Protein AF-A0A2T5C733-F1 (afdb_monomer)

Secondary structure (DSSP, 8-state):
-TTTTSS-TT-TT-----STTS-HHHHHHHHH-SEEEEES----HHHHSSGGGTTTT-EEEEEES-GGGTTSSS--SEEEES-HHHHHHHHHTTSPP---HHHHHHHHHHHHHHIIIIIHHHHS-------

pLDDT: mean 92.36, std 8.09, range [49.41, 98.31]

Mean predicted aligned error: 4.68 Å

Structure (mmCIF, N/CA/C/O backbone):
data_AF-A0A2T5C733-F1
#
_entry.id   AF-A0A2T5C733-F1
#
loop_
_atom_site.group_PDB
_atom_site.id
_atom_site.type_symbol
_atom_site.label_atom_id
_atom_site.label_alt_id
_atom_site.label_comp_id
_atom_site.label_asym_id
_atom_site.label_entity_id
_atom_site.label_seq_id
_atom_site.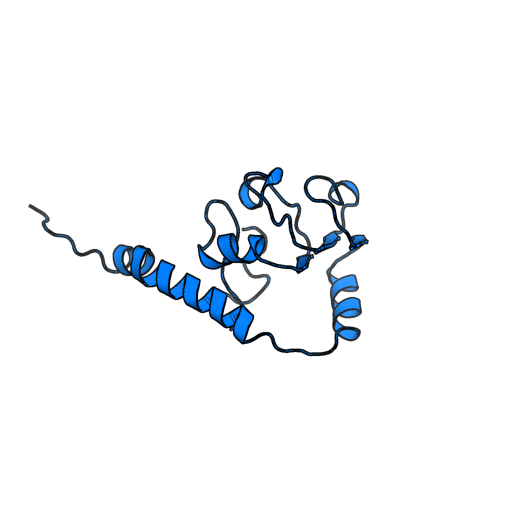pdbx_PDB_ins_code
_atom_site.Cartn_x
_atom_site.Cartn_y
_atom_site.Cartn_z
_atom_site.occupancy
_atom_site.B_iso_or_equiv
_atom_site.auth_seq_id
_atom_site.auth_comp_id
_atom_site.auth_asym_id
_atom_site.auth_atom_id
_atom_site.pdbx_PDB_model_num
ATOM 1 N N . LEU A 1 1 ? 8.671 -3.022 0.398 1.00 86.12 1 LEU A N 1
ATOM 2 C CA . LEU A 1 1 ? 9.667 -4.095 0.641 1.00 86.12 1 LEU A CA 1
ATOM 3 C C . LEU A 1 1 ? 9.288 -5.016 1.804 1.00 86.12 1 LEU A C 1
ATOM 5 O O . LEU A 1 1 ? 9.094 -6.195 1.566 1.00 86.12 1 LEU A O 1
ATOM 9 N N . LEU A 1 2 ? 9.153 -4.517 3.040 1.00 92.88 2 LEU A N 1
ATOM 10 C CA . LEU A 1 2 ? 8.921 -5.382 4.215 1.00 92.88 2 LEU A CA 1
ATOM 11 C C . LEU A 1 2 ? 7.570 -6.125 4.221 1.00 92.88 2 LEU A C 1
ATOM 13 O O . LEU A 1 2 ? 7.426 -7.104 4.939 1.00 92.88 2 LEU A O 1
ATOM 17 N N . GLY A 1 3 ? 6.606 -5.689 3.405 1.00 91.56 3 GLY A N 1
ATOM 18 C CA . GLY A 1 3 ? 5.328 -6.381 3.203 1.00 91.56 3 GLY A CA 1
ATOM 19 C C . GLY A 1 3 ? 5.339 -7.461 2.113 1.00 91.56 3 GLY A C 1
ATOM 20 O O . GLY A 1 3 ? 4.288 -8.021 1.815 1.00 91.56 3 GLY A O 1
ATOM 21 N N . LEU A 1 4 ? 6.483 -7.752 1.476 1.00 91.25 4 LEU A N 1
ATOM 22 C CA . LEU A 1 4 ? 6.552 -8.853 0.510 1.00 91.25 4 LEU A CA 1
ATOM 23 C C . LEU A 1 4 ? 6.169 -10.174 1.193 1.00 91.25 4 LEU A C 1
ATOM 25 O O . LEU A 1 4 ? 6.609 -10.452 2.306 1.00 91.25 4 LEU A O 1
ATOM 29 N N . SER A 1 5 ? 5.393 -11.007 0.499 1.00 91.00 5 SER A N 1
ATOM 30 C CA . SER A 1 5 ? 4.790 -12.257 1.004 1.00 91.00 5 SER A CA 1
ATOM 31 C C . SER A 1 5 ? 3.563 -12.094 1.908 1.00 91.00 5 SER A C 1
ATOM 33 O O . SER A 1 5 ? 2.979 -13.103 2.292 1.00 91.00 5 SER A O 1
ATOM 35 N N . ALA A 1 6 ? 3.114 -10.867 2.207 1.00 93.56 6 ALA A N 1
ATOM 36 C CA . ALA A 1 6 ? 1.805 -10.663 2.839 1.00 93.56 6 ALA A CA 1
ATOM 37 C C . ALA A 1 6 ? 0.642 -11.104 1.924 1.00 93.56 6 ALA A C 1
ATOM 39 O O . ALA A 1 6 ? -0.417 -11.495 2.406 1.00 93.56 6 ALA A O 1
ATOM 40 N N . LEU A 1 7 ? 0.865 -11.077 0.606 1.00 94.94 7 LEU A N 1
ATOM 41 C CA . LEU A 1 7 ? 0.007 -11.641 -0.433 1.00 94.94 7 LEU A CA 1
ATOM 42 C C . LEU A 1 7 ? 0.878 -12.514 -1.362 1.00 94.94 7 LEU A C 1
ATOM 44 O O . LEU A 1 7 ? 2.022 -12.117 -1.626 1.00 94.94 7 LEU A O 1
ATOM 48 N N . PRO A 1 8 ? 0.393 -13.672 -1.862 1.00 96.06 8 PRO A N 1
ATOM 49 C CA . PRO A 1 8 ? 1.136 -14.474 -2.832 1.00 96.06 8 PRO A CA 1
ATOM 50 C C . PRO A 1 8 ? 1.527 -13.655 -4.064 1.00 96.06 8 PRO A C 1
ATOM 52 O O . PRO A 1 8 ? 0.749 -12.830 -4.547 1.00 96.06 8 PRO A O 1
ATOM 55 N N . THR A 1 9 ? 2.737 -13.875 -4.582 1.00 92.81 9 THR A N 1
ATOM 56 C CA . THR A 1 9 ? 3.260 -13.091 -5.711 1.00 92.81 9 THR A CA 1
ATOM 57 C C . THR A 1 9 ? 2.420 -13.263 -6.977 1.00 92.81 9 THR A C 1
ATOM 59 O O . THR A 1 9 ? 2.253 -12.304 -7.724 1.00 92.81 9 THR A O 1
ATOM 62 N N . ASP A 1 10 ? 1.864 -14.453 -7.187 1.00 94.31 10 ASP A N 1
ATOM 63 C CA . ASP A 1 10 ? 1.003 -14.834 -8.309 1.00 94.31 10 ASP A CA 1
ATOM 64 C C . ASP A 1 10 ? -0.489 -14.551 -8.067 1.00 94.31 10 ASP A C 1
ATOM 66 O O . ASP A 1 10 ? -1.325 -14.854 -8.921 1.00 94.31 10 ASP A O 1
ATOM 70 N N . HIS A 1 11 ? -0.848 -13.955 -6.925 1.00 97.06 11 HIS A N 1
ATOM 71 C CA . HIS A 1 11 ? -2.232 -13.605 -6.641 1.00 97.06 11 HIS A CA 1
ATOM 72 C C . HIS A 1 11 ? -2.767 -12.617 -7.699 1.00 97.06 11 HIS A C 1
ATOM 74 O O . HIS A 1 11 ? -2.109 -11.613 -7.976 1.00 97.06 11 HIS A O 1
ATOM 80 N N . PRO A 1 12 ? -3.985 -12.804 -8.247 1.00 94.94 12 PRO A N 1
ATOM 81 C CA . PRO A 1 12 ? -4.501 -11.997 -9.365 1.00 94.94 12 PRO A CA 1
ATOM 82 C C . PRO A 1 12 ? -4.697 -10.501 -9.060 1.00 94.94 12 PRO A C 1
ATOM 84 O O . PRO A 1 12 ? -4.851 -9.702 -9.985 1.00 94.94 12 PRO A O 1
ATOM 87 N N . LEU A 1 13 ? -4.718 -10.131 -7.775 1.00 95.75 13 LEU A N 1
ATOM 88 C CA . LEU A 1 13 ? -4.794 -8.743 -7.292 1.00 95.75 13 LEU A CA 1
ATOM 89 C C . LEU A 1 13 ? -3.440 -8.170 -6.844 1.00 95.75 13 LEU A C 1
ATOM 91 O O . LEU A 1 13 ? -3.378 -7.020 -6.418 1.00 95.75 13 LEU A O 1
ATOM 95 N N . ASN A 1 14 ? -2.357 -8.949 -6.907 1.00 96.25 14 ASN A N 1
ATOM 96 C CA . ASN A 1 14 ? -1.027 -8.420 -6.643 1.00 96.25 14 ASN A CA 1
ATOM 97 C C . ASN A 1 14 ? -0.559 -7.582 -7.841 1.00 96.25 14 ASN A C 1
ATOM 99 O O . ASN A 1 14 ? -0.378 -8.102 -8.939 1.00 96.25 14 ASN A O 1
ATOM 103 N N . VAL A 1 15 ? -0.336 -6.287 -7.619 1.00 95.38 15 VA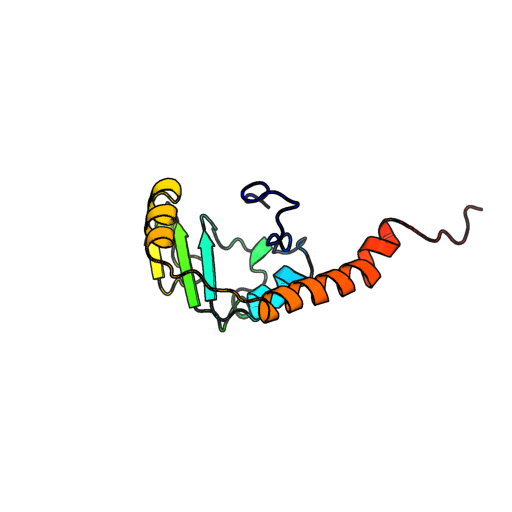L A N 1
ATOM 104 C CA . VAL A 1 15 ? 0.092 -5.331 -8.657 1.00 95.38 15 VAL A CA 1
ATOM 105 C C . VAL A 1 15 ? 1.569 -4.937 -8.547 1.00 95.38 15 VAL A C 1
ATOM 107 O O . VAL A 1 15 ? 2.039 -4.099 -9.314 1.00 95.38 15 VAL A O 1
ATOM 110 N N . GLY A 1 16 ? 2.315 -5.550 -7.622 1.00 93.56 16 GLY A N 1
ATOM 111 C CA . GLY A 1 16 ? 3.749 -5.327 -7.443 1.00 93.56 16 GLY A CA 1
ATOM 112 C C . GLY A 1 16 ? 4.105 -4.419 -6.265 1.00 93.56 16 GLY A C 1
ATOM 113 O O . GLY A 1 16 ? 3.298 -4.152 -5.376 1.00 93.56 16 GLY A O 1
ATOM 114 N N . MET A 1 17 ? 5.361 -3.975 -6.232 1.00 94.38 17 MET A N 1
ATOM 115 C CA . MET A 1 17 ? 5.921 -3.194 -5.129 1.00 94.38 17 MET A CA 1
ATOM 116 C C . MET A 1 17 ? 5.792 -1.686 -5.378 1.00 94.38 17 MET A C 1
ATOM 118 O O . MET A 1 17 ? 6.051 -1.212 -6.475 1.00 94.38 17 MET A O 1
ATOM 122 N N . LEU A 1 18 ? 5.461 -0.924 -4.337 1.00 91.56 18 LEU A N 1
ATOM 123 C CA . LEU A 1 18 ? 5.496 0.544 -4.302 1.00 91.56 18 LEU A CA 1
ATOM 124 C C . LEU A 1 18 ? 6.859 1.049 -3.782 1.00 91.56 18 LEU A C 1
ATOM 126 O O . LEU A 1 18 ? 7.448 0.422 -2.894 1.00 91.56 18 LEU A O 1
ATOM 130 N N . GLY A 1 19 ? 7.332 2.192 -4.291 1.00 91.06 19 GLY A N 1
ATOM 131 C CA . GLY A 1 19 ? 8.486 2.938 -3.776 1.00 91.06 19 GLY A CA 1
ATOM 132 C C . GLY A 1 19 ? 9.602 3.181 -4.796 1.00 91.06 19 GLY A C 1
ATOM 133 O O . GLY A 1 19 ? 9.448 2.917 -5.987 1.00 91.06 19 GLY A O 1
ATOM 134 N N . MET A 1 20 ? 10.757 3.656 -4.319 1.00 90.06 20 MET A N 1
ATOM 135 C CA . MET A 1 20 ? 11.916 4.085 -5.125 1.00 90.06 20 MET A CA 1
ATOM 136 C C . MET A 1 20 ? 12.439 3.016 -6.101 1.00 90.06 20 MET A C 1
ATOM 138 O O . MET A 1 20 ? 12.927 3.343 -7.179 1.00 90.06 20 MET A O 1
ATOM 142 N N . HIS A 1 21 ? 12.313 1.740 -5.736 1.00 90.75 21 HIS A N 1
ATOM 143 C CA . HIS A 1 21 ? 12.629 0.585 -6.590 1.00 90.75 21 HIS A CA 1
ATOM 144 C C . HIS A 1 21 ? 11.392 -0.283 -6.857 1.00 90.75 21 HIS A C 1
ATOM 146 O O . HIS A 1 21 ? 11.496 -1.489 -7.070 1.00 90.75 21 HIS A O 1
ATOM 152 N N . GLY A 1 22 ? 10.211 0.317 -6.734 1.00 91.94 22 GLY A N 1
ATOM 153 C CA . GLY A 1 22 ? 8.932 -0.312 -7.005 1.00 91.94 22 GLY A CA 1
ATOM 154 C C . GLY A 1 22 ? 8.605 -0.361 -8.494 1.00 91.94 22 GLY A C 1
ATOM 155 O O . GLY A 1 22 ? 9.296 0.209 -9.335 1.00 91.94 22 GLY A O 1
ATOM 156 N N . ASN A 1 23 ? 7.505 -1.034 -8.793 1.00 95.12 23 ASN A N 1
ATOM 157 C CA . ASN A 1 23 ? 6.933 -1.135 -10.119 1.00 95.12 23 ASN A CA 1
ATOM 158 C C . ASN A 1 23 ? 6.316 0.197 -10.563 1.00 95.12 23 ASN A C 1
ATOM 160 O O . ASN A 1 23 ? 5.792 0.981 -9.764 1.00 95.12 23 ASN A O 1
ATOM 164 N N . TYR A 1 24 ? 6.318 0.417 -11.873 1.00 95.62 24 TYR A N 1
ATOM 165 C CA . TYR A 1 24 ? 5.759 1.605 -12.510 1.00 95.62 24 TYR A CA 1
ATOM 166 C C . TYR A 1 24 ? 4.269 1.808 -12.189 1.00 95.62 24 TYR A C 1
ATOM 168 O O . TYR A 1 24 ? 3.860 2.906 -11.812 1.00 95.62 24 TYR A O 1
ATOM 176 N N . GLY A 1 25 ? 3.466 0.743 -12.294 1.00 96.31 25 GLY A N 1
ATOM 177 C CA . GLY A 1 25 ? 2.021 0.787 -12.042 1.00 96.31 25 GLY A CA 1
ATOM 178 C C . GLY A 1 25 ? 1.661 1.240 -10.627 1.00 96.31 25 GLY A C 1
ATOM 179 O O . GLY A 1 25 ? 0.999 2.267 -10.498 1.00 96.31 25 GLY A O 1
ATOM 180 N N . PRO A 1 26 ? 2.120 0.545 -9.570 1.00 95.19 26 PRO A N 1
ATOM 181 C CA . PRO A 1 26 ? 1.915 0.961 -8.185 1.00 95.19 26 PRO A CA 1
ATOM 182 C C . PRO A 1 26 ? 2.311 2.415 -7.912 1.00 95.19 26 PRO A C 1
ATOM 184 O O . PRO A 1 26 ? 1.515 3.157 -7.351 1.00 95.19 26 PRO A O 1
ATOM 187 N N . ASN A 1 27 ? 3.485 2.866 -8.368 1.00 93.62 27 ASN A N 1
ATOM 188 C CA . ASN A 1 27 ? 3.944 4.240 -8.124 1.00 93.62 27 ASN A CA 1
ATOM 189 C C . ASN A 1 27 ? 3.045 5.315 -8.768 1.00 93.62 27 ASN A C 1
ATOM 191 O O . ASN A 1 27 ? 2.793 6.353 -8.155 1.00 93.62 27 ASN A O 1
ATOM 195 N N . ILE A 1 28 ? 2.544 5.080 -9.985 1.00 94.06 28 ILE A N 1
ATOM 196 C CA . ILE A 1 28 ? 1.601 5.997 -10.647 1.00 94.06 28 ILE A CA 1
ATOM 197 C C . ILE A 1 28 ? 0.241 5.938 -9.947 1.00 94.06 28 ILE A C 1
ATOM 199 O O . ILE A 1 28 ? -0.300 6.955 -9.520 1.00 94.06 28 ILE A O 1
ATOM 203 N N . LYS A 1 29 ? -0.306 4.730 -9.803 1.00 95.31 29 LYS A N 1
ATOM 204 C CA . LYS A 1 29 ? -1.702 4.531 -9.415 1.00 95.31 29 LYS A CA 1
ATOM 205 C C . LYS A 1 29 ? -1.966 4.810 -7.943 1.00 95.31 29 LYS A C 1
ATOM 207 O O . LYS A 1 29 ? -3.060 5.249 -7.616 1.00 95.31 29 LYS A O 1
ATOM 212 N N . T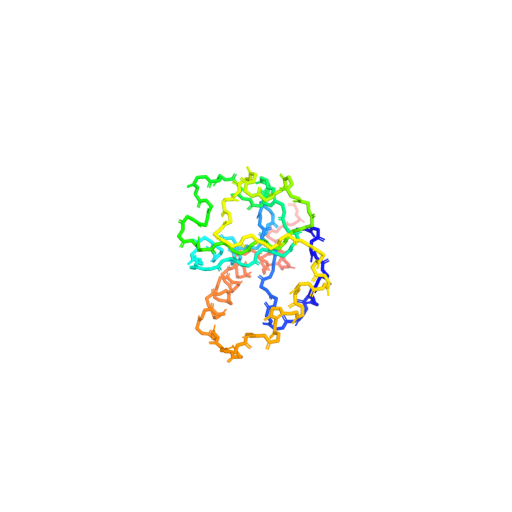HR A 1 30 ? -0.978 4.654 -7.061 1.00 93.75 30 THR A N 1
ATOM 213 C CA . THR A 1 30 ? -1.106 5.094 -5.664 1.00 93.75 30 THR A CA 1
ATOM 214 C C . THR A 1 30 ? -1.318 6.606 -5.555 1.00 93.75 30 THR A C 1
ATOM 216 O O . THR A 1 30 ? -2.069 7.041 -4.691 1.00 93.75 30 THR A O 1
ATOM 219 N N . ASN A 1 31 ? -0.721 7.413 -6.440 1.00 91.50 31 ASN A N 1
ATOM 220 C CA . ASN A 1 31 ? -0.928 8.866 -6.436 1.00 91.50 31 ASN A CA 1
ATOM 221 C C . ASN A 1 31 ? -2.266 9.294 -7.059 1.00 91.50 31 ASN A C 1
ATOM 223 O O . ASN A 1 31 ? -2.769 10.371 -6.750 1.00 91.50 31 ASN A O 1
ATOM 227 N N . GLU A 1 32 ? -2.839 8.459 -7.924 1.00 94.62 32 GLU A N 1
ATOM 228 C CA . GLU A 1 32 ? -4.152 8.677 -8.545 1.00 94.62 32 GLU A CA 1
ATOM 229 C C . GLU A 1 32 ? -5.312 8.094 -7.722 1.00 94.62 32 GLU A C 1
ATOM 231 O O . GLU A 1 32 ? -6.471 8.315 -8.068 1.00 94.62 32 GLU A O 1
ATOM 236 N N . ALA A 1 33 ? -5.016 7.347 -6.656 1.00 96.19 33 ALA A N 1
ATOM 237 C CA . ALA A 1 33 ? -6.026 6.747 -5.798 1.00 96.19 33 ALA A CA 1
ATOM 238 C C . ALA A 1 33 ? -6.840 7.815 -5.049 1.00 96.19 33 ALA A C 1
ATOM 240 O O . ALA A 1 33 ? -6.311 8.836 -4.6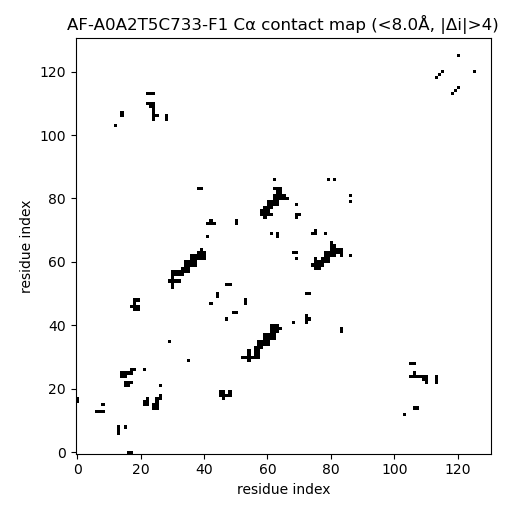07 1.00 96.19 33 ALA A O 1
ATOM 241 N N . ASP A 1 34 ? -8.126 7.539 -4.858 1.00 96.56 34 ASP A N 1
ATOM 242 C CA .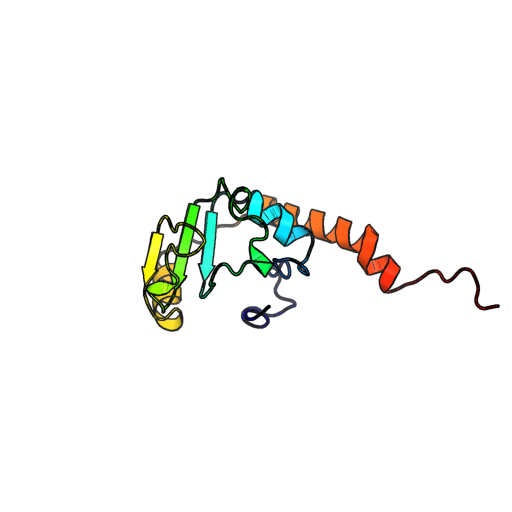 ASP A 1 34 ? -9.044 8.309 -4.014 1.00 96.56 34 ASP A CA 1
ATOM 243 C C . ASP A 1 34 ? -9.096 7.783 -2.568 1.00 96.56 34 ASP A C 1
ATOM 245 O O . ASP A 1 34 ? -9.483 8.508 -1.651 1.00 96.56 34 ASP A O 1
ATOM 249 N N . LEU A 1 35 ? -8.661 6.540 -2.348 1.00 96.75 35 LEU A N 1
ATOM 250 C CA . LEU A 1 35 ? -8.570 5.883 -1.050 1.00 96.75 35 LEU A CA 1
ATOM 251 C C . LEU A 1 35 ? -7.299 5.028 -0.957 1.00 96.75 35 LEU A C 1
ATOM 253 O O . LEU A 1 35 ? -7.031 4.178 -1.807 1.00 96.75 35 LEU A O 1
ATOM 257 N N . ILE A 1 36 ? -6.548 5.198 0.130 1.00 97.12 36 ILE A N 1
ATOM 258 C CA . ILE A 1 36 ? -5.419 4.353 0.519 1.00 97.12 36 ILE A CA 1
ATOM 259 C C . ILE A 1 36 ? -5.746 3.674 1.842 1.00 97.12 36 ILE A C 1
ATOM 261 O O . ILE A 1 36 ? -6.009 4.330 2.849 1.00 97.12 36 ILE A O 1
ATOM 265 N N . ILE A 1 37 ? -5.668 2.345 1.847 1.00 97.19 37 ILE A N 1
ATOM 266 C CA . ILE A 1 37 ? -5.772 1.525 3.054 1.00 97.19 37 ILE A CA 1
ATOM 267 C C . ILE A 1 37 ? -4.366 1.026 3.394 1.00 97.19 37 ILE A C 1
ATOM 269 O O . ILE A 1 37 ? -3.868 0.067 2.805 1.00 97.19 37 ILE A O 1
ATOM 273 N N . ALA A 1 38 ? -3.705 1.715 4.318 1.00 96.88 38 ALA A N 1
ATOM 274 C CA . ALA A 1 38 ? -2.365 1.401 4.785 1.00 96.88 38 ALA A CA 1
ATOM 275 C C . ALA A 1 38 ? -2.429 0.409 5.953 1.00 96.88 38 ALA A C 1
ATOM 277 O O . ALA A 1 38 ? -2.960 0.716 7.017 1.00 96.88 38 ALA A O 1
ATOM 278 N N . ILE A 1 39 ? -1.883 -0.789 5.743 1.00 97.38 39 ILE A N 1
ATOM 279 C CA . ILE A 1 39 ? -1.950 -1.917 6.679 1.00 97.38 39 ILE A CA 1
ATOM 280 C C . ILE A 1 39 ? -0.535 -2.205 7.203 1.00 97.38 39 ILE A C 1
ATOM 282 O O . ILE A 1 39 ? 0.282 -2.762 6.470 1.00 97.38 39 ILE A O 1
ATOM 286 N N . GLY A 1 40 ? -0.232 -1.816 8.447 1.00 95.44 40 GLY A N 1
ATOM 287 C CA . GLY A 1 40 ? 1.089 -2.011 9.067 1.00 95.44 40 GLY A CA 1
ATOM 288 C C . GLY A 1 40 ? 2.226 -1.278 8.342 1.00 95.44 40 GLY A C 1
ATOM 289 O O . GLY A 1 40 ? 3.322 -1.822 8.176 1.00 95.44 40 GLY A O 1
ATOM 290 N N . MET A 1 41 ? 1.942 -0.087 7.811 1.00 92.75 41 MET A N 1
ATOM 291 C CA . MET A 1 41 ? 2.855 0.702 6.984 1.00 92.75 41 MET A CA 1
ATOM 292 C C . MET 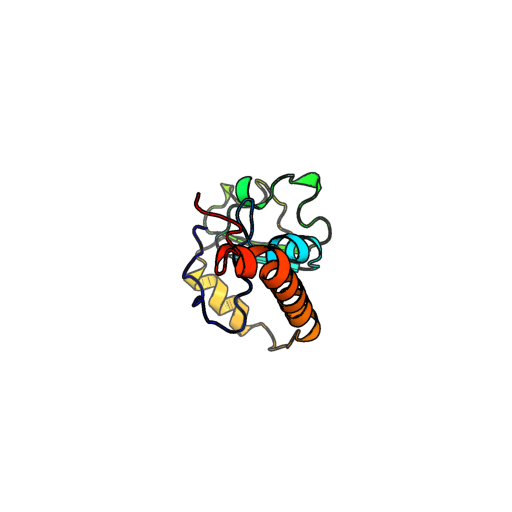A 1 41 ? 3.262 1.991 7.700 1.00 92.75 41 MET A C 1
ATOM 294 O O . MET A 1 41 ? 2.421 2.711 8.211 1.00 92.75 41 MET A O 1
ATOM 298 N N . ARG A 1 42 ? 4.552 2.342 7.644 1.00 91.81 42 ARG A N 1
ATOM 299 C CA . ARG A 1 42 ? 5.120 3.534 8.313 1.00 91.81 42 ARG A CA 1
ATOM 300 C C . ARG A 1 42 ? 5.282 4.773 7.422 1.00 91.81 42 ARG A C 1
ATOM 302 O O . ARG A 1 42 ? 5.853 5.776 7.836 1.00 91.81 42 ARG A O 1
ATOM 309 N N . PHE A 1 43 ? 4.839 4.693 6.165 1.00 91.25 43 PHE A N 1
ATOM 310 C CA . PHE A 1 43 ? 5.025 5.756 5.163 1.00 91.25 43 PHE A CA 1
ATOM 311 C C . PHE A 1 43 ? 6.479 6.273 5.076 1.00 91.25 43 PHE A C 1
ATOM 313 O O . PHE A 1 43 ? 6.724 7.475 5.018 1.00 91.25 43 PHE A O 1
ATOM 320 N N . ASP A 1 44 ? 7.436 5.338 5.073 1.00 89.88 44 ASP A N 1
ATOM 321 C CA . ASP A 1 44 ? 8.878 5.593 4.930 1.00 89.88 44 ASP A CA 1
ATOM 322 C C . ASP A 1 44 ? 9.188 6.399 3.654 1.00 89.88 44 ASP A C 1
ATOM 324 O O . ASP A 1 44 ? 8.525 6.236 2.625 1.00 89.88 44 ASP A O 1
ATOM 328 N N . ASP A 1 45 ? 10.217 7.243 3.706 1.00 82.25 45 ASP A N 1
ATOM 329 C CA . ASP A 1 45 ? 10.629 8.153 2.627 1.00 82.25 45 ASP A CA 1
ATOM 330 C C . ASP A 1 45 ? 10.979 7.420 1.322 1.00 82.25 45 ASP A C 1
ATOM 332 O O . ASP A 1 45 ? 10.705 7.911 0.227 1.00 82.25 45 ASP A O 1
ATOM 336 N N . ARG A 1 46 ? 11.496 6.190 1.404 1.00 81.94 46 ARG A N 1
ATOM 337 C CA . ARG A 1 46 ? 11.762 5.348 0.222 1.00 81.94 46 ARG A CA 1
ATOM 338 C C . ARG A 1 46 ? 10.494 4.870 -0.479 1.00 81.94 46 ARG A C 1
ATOM 340 O O . ARG A 1 46 ? 10.579 4.323 -1.580 1.00 81.94 46 ARG A O 1
ATOM 347 N N . VAL A 1 47 ? 9.337 5.026 0.154 1.00 77.62 47 VAL A N 1
ATOM 348 C CA . VAL A 1 47 ? 8.029 4.709 -0.417 1.00 77.62 47 VAL A CA 1
ATOM 349 C C . VAL A 1 47 ? 7.323 5.982 -0.868 1.00 77.62 47 VAL A C 1
ATOM 351 O O . VAL A 1 47 ? 6.783 6.012 -1.969 1.00 77.62 47 VAL A O 1
ATOM 354 N N . THR A 1 48 ? 7.354 7.032 -0.047 1.00 78.62 48 THR A N 1
ATOM 355 C CA . THR A 1 48 ? 6.608 8.271 -0.300 1.00 78.62 48 THR A CA 1
ATOM 356 C C . THR A 1 48 ? 7.341 9.256 -1.210 1.00 78.62 48 THR A C 1
ATOM 358 O O . THR A 1 48 ? 6.699 10.055 -1.891 1.00 78.62 48 THR A O 1
ATOM 361 N N . GLY A 1 49 ? 8.674 9.194 -1.271 1.00 83.38 49 GLY A N 1
ATOM 362 C CA . GLY A 1 49 ? 9.489 10.151 -2.009 1.00 83.38 49 GLY A CA 1
ATOM 363 C C . GLY A 1 49 ? 9.280 11.564 -1.468 1.00 83.38 49 GLY A C 1
ATOM 364 O O . GLY A 1 49 ? 9.642 11.868 -0.334 1.00 83.38 49 GLY A O 1
ATOM 365 N N . ASN A 1 50 ? 8.680 12.439 -2.278 1.00 83.00 50 ASN A N 1
ATOM 366 C CA . ASN A 1 50 ? 8.263 13.755 -1.812 1.00 83.00 50 ASN A CA 1
ATOM 367 C C . ASN A 1 50 ? 6.839 13.700 -1.236 1.00 83.00 50 ASN A C 1
ATOM 369 O O . ASN A 1 50 ? 5.856 13.657 -1.981 1.00 83.00 50 ASN A O 1
ATOM 373 N N . LEU A 1 51 ? 6.749 13.795 0.093 1.00 80.62 51 LEU A N 1
ATOM 374 C CA . LEU A 1 51 ? 5.495 13.817 0.849 1.00 80.62 51 LEU A CA 1
ATOM 375 C C . LEU A 1 51 ? 4.496 14.873 0.357 1.00 80.62 51 LEU A C 1
ATOM 377 O O . LEU A 1 51 ? 3.300 14.608 0.380 1.00 80.62 51 LEU A O 1
ATOM 381 N N . SER A 1 52 ? 4.944 16.036 -0.137 1.00 80.75 52 SER A N 1
ATOM 382 C CA . SER A 1 52 ? 4.017 17.077 -0.613 1.00 80.75 52 SER A CA 1
ATOM 383 C C . SER A 1 52 ? 3.276 16.704 -1.898 1.00 80.75 52 SER A C 1
ATOM 385 O O . SER A 1 52 ? 2.261 17.315 -2.218 1.00 80.75 52 SER A O 1
ATOM 387 N N . SER A 1 53 ? 3.781 15.709 -2.626 1.00 82.12 53 SER A N 1
ATOM 388 C CA . SER A 1 53 ? 3.168 15.168 -3.842 1.00 82.12 53 SER A CA 1
ATOM 389 C C . SER A 1 53 ? 2.562 13.780 -3.653 1.00 82.12 53 SER A C 1
ATOM 391 O O . SER A 1 53 ? 1.934 13.270 -4.575 1.00 82.12 53 SER A O 1
ATOM 393 N N . TYR A 1 54 ? 2.760 13.158 -2.490 1.00 85.50 54 TYR A N 1
ATOM 394 C CA . TYR A 1 54 ? 2.342 11.784 -2.262 1.00 85.50 54 TYR A CA 1
ATOM 395 C C . TYR A 1 54 ? 0.846 11.715 -1.957 1.00 85.50 54 TYR A C 1
ATOM 397 O O . TYR A 1 54 ? 0.396 12.250 -0.946 1.00 85.50 54 TYR A O 1
ATOM 405 N N . ALA A 1 55 ? 0.098 11.025 -2.820 1.00 82.81 55 ALA A N 1
ATOM 406 C CA . ALA A 1 55 ? -1.308 10.676 -2.617 1.00 82.81 55 ALA A CA 1
ATOM 407 C C . ALA A 1 55 ? -2.200 11.848 -2.160 1.00 82.81 55 ALA A C 1
ATOM 409 O O . ALA A 1 55 ? -3.085 11.685 -1.323 1.00 82.81 55 ALA A O 1
ATOM 410 N N . THR A 1 56 ? -1.982 13.043 -2.716 1.00 84.69 56 THR A N 1
ATOM 411 C CA . THR A 1 56 ? -2.597 14.295 -2.232 1.00 84.69 56 THR A CA 1
ATOM 412 C C . THR A 1 56 ? -4.123 14.326 -2.316 1.00 84.69 56 THR A C 1
ATOM 414 O O . THR A 1 56 ? -4.754 15.145 -1.654 1.00 84.69 56 THR A O 1
ATOM 417 N N . ASN A 1 57 ? -4.713 13.467 -3.150 1.00 90.19 57 ASN A N 1
ATOM 418 C CA . ASN A 1 57 ? -6.158 13.380 -3.358 1.00 90.19 57 ASN A CA 1
ATOM 419 C C . ASN A 1 57 ? -6.803 12.213 -2.597 1.00 90.19 57 ASN A C 1
ATOM 421 O O . ASN A 1 57 ? -8.030 12.113 -2.581 1.00 90.19 57 ASN A O 1
ATOM 425 N N . ALA A 1 58 ? -6.002 11.333 -1.990 1.00 96.25 58 ALA A N 1
ATOM 426 C CA . ALA A 1 58 ? -6.503 10.126 -1.360 1.00 96.25 58 ALA A CA 1
ATOM 427 C C . ALA A 1 58 ? -6.978 10.395 0.067 1.00 96.25 58 ALA A C 1
ATOM 429 O O . ALA A 1 58 ? -6.327 11.100 0.839 1.00 96.25 58 ALA A O 1
ATOM 430 N N . LYS A 1 59 ? -8.076 9.745 0.447 1.00 97.75 59 LYS A N 1
ATOM 431 C CA . LYS A 1 59 ? -8.391 9.492 1.849 1.00 97.75 59 LYS A CA 1
ATOM 432 C C . LYS A 1 59 ? -7.511 8.374 2.376 1.00 97.75 59 LYS A C 1
ATOM 434 O O . LYS A 1 59 ? -7.286 7.390 1.678 1.00 97.75 59 LYS A O 1
ATOM 439 N N . VAL A 1 60 ? -7.015 8.503 3.599 1.00 97.38 60 VAL A N 1
ATOM 440 C CA . VAL A 1 60 ? -6.074 7.540 4.177 1.00 97.38 60 VAL A CA 1
ATOM 441 C C . VAL A 1 60 ? -6.687 6.862 5.396 1.00 97.38 60 VAL A C 1
ATOM 443 O O . VAL A 1 60 ? -6.972 7.498 6.411 1.00 97.38 60 VAL A O 1
ATOM 446 N N . ILE A 1 61 ? -6.853 5.543 5.307 1.00 97.81 61 ILE A N 1
ATOM 447 C CA . ILE A 1 61 ? -7.137 4.668 6.447 1.00 97.81 61 ILE A CA 1
ATOM 448 C C . ILE A 1 61 ? -5.816 4.023 6.858 1.00 97.81 61 ILE A C 1
ATOM 450 O O . ILE A 1 61 ? -5.176 3.365 6.037 1.00 97.81 61 ILE A O 1
ATOM 454 N N . HIS A 1 62 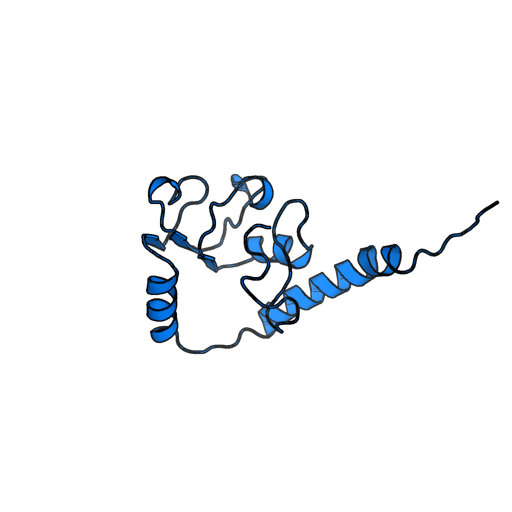? -5.399 4.197 8.110 1.00 98.06 62 HIS A N 1
ATOM 455 C CA . HIS A 1 62 ? -4.093 3.733 8.587 1.00 98.06 62 HIS A CA 1
ATOM 456 C C . HIS A 1 62 ? -4.254 2.780 9.771 1.00 98.06 62 HIS A C 1
ATOM 458 O O . HIS A 1 62 ? -4.575 3.206 10.877 1.00 98.06 62 HIS A O 1
ATOM 464 N N . LEU A 1 63 ? -4.053 1.484 9.523 1.00 98.31 63 LEU A N 1
ATOM 465 C CA . LEU A 1 63 ? -4.034 0.436 10.540 1.00 98.31 63 LEU A CA 1
ATOM 466 C C . LEU A 1 63 ? -2.594 0.270 11.027 1.00 98.31 63 LEU A C 1
ATOM 468 O O . LEU A 1 63 ? -1.743 -0.188 10.261 1.00 98.31 63 LEU A O 1
ATOM 472 N N . GLU A 1 64 ? -2.327 0.609 12.284 1.00 97.69 64 GLU A N 1
ATOM 473 C CA . GLU A 1 64 ? -0.979 0.566 12.855 1.00 97.69 64 GLU A CA 1
ATOM 474 C C . GLU A 1 64 ? -1.028 0.208 14.341 1.00 97.69 64 GLU A C 1
ATOM 476 O O . GLU A 1 64 ? -1.988 0.541 15.033 1.00 97.69 64 GLU A O 1
ATOM 481 N N . ILE A 1 65 ? -0.010 -0.499 14.835 1.00 97.88 65 ILE A N 1
ATOM 482 C CA . ILE A 1 65 ? 0.056 -0.891 16.251 1.00 97.88 65 ILE A CA 1
ATOM 483 C C . ILE A 1 65 ? 0.771 0.162 17.105 1.00 97.88 65 ILE A C 1
ATOM 485 O O . ILE A 1 65 ? 0.531 0.243 18.308 1.00 97.88 65 ILE A O 1
ATOM 489 N N . ASP A 1 66 ? 1.650 0.949 16.481 1.00 97.44 66 ASP A N 1
ATOM 490 C CA . ASP A 1 66 ? 2.426 2.006 17.119 1.00 97.44 66 ASP A CA 1
ATOM 491 C C . ASP A 1 66 ? 1.763 3.374 16.905 1.00 97.44 66 ASP A C 1
ATOM 493 O O . ASP A 1 66 ? 1.733 3.906 15.794 1.00 97.44 66 ASP A O 1
ATOM 497 N N . ASP A 1 67 ? 1.253 3.955 17.990 1.00 96.56 67 ASP A N 1
ATOM 498 C CA . ASP A 1 67 ? 0.608 5.272 17.993 1.00 96.56 67 ASP A CA 1
ATOM 499 C C . ASP A 1 67 ? 1.543 6.381 17.486 1.00 96.56 67 ASP A C 1
ATOM 501 O O . ASP A 1 67 ? 1.098 7.322 16.835 1.00 96.56 67 ASP A O 1
ATOM 505 N N . ALA A 1 68 ? 2.858 6.241 17.694 1.00 96.75 68 ALA A N 1
ATOM 506 C CA . ALA A 1 68 ? 3.835 7.231 17.248 1.00 96.75 68 ALA A CA 1
ATOM 507 C C . ALA A 1 68 ? 4.013 7.273 15.719 1.00 96.75 68 ALA A C 1
ATOM 509 O O . ALA A 1 68 ? 4.595 8.228 15.201 1.00 96.75 68 ALA A O 1
ATOM 510 N N . GLU A 1 69 ? 3.556 6.252 14.991 1.00 96.50 69 GLU A N 1
ATOM 511 C CA . GLU A 1 69 ? 3.612 6.206 13.525 1.00 96.50 69 GLU A CA 1
ATOM 512 C C . GLU A 1 69 ? 2.342 6.778 12.872 1.00 96.50 69 GLU A C 1
ATOM 514 O O . GLU A 1 69 ? 2.380 7.198 11.711 1.00 96.50 69 GLU A O 1
ATOM 519 N N . ILE A 1 70 ? 1.232 6.870 13.610 1.00 96.25 70 ILE A N 1
ATOM 520 C CA . ILE A 1 70 ? 0.001 7.509 13.136 1.00 96.25 70 ILE A CA 1
ATOM 521 C C . ILE A 1 70 ? 0.237 9.013 12.952 1.00 96.25 70 ILE A C 1
ATOM 523 O O . ILE A 1 70 ? 0.770 9.690 13.827 1.00 96.25 70 ILE A O 1
ATOM 527 N N . ASN A 1 71 ? -0.185 9.564 11.806 1.00 94.50 71 ASN A N 1
ATOM 528 C CA . ASN A 1 71 ? -0.043 10.987 11.454 1.00 94.50 71 ASN A CA 1
ATOM 529 C C . ASN A 1 71 ? 1.400 11.530 11.428 1.00 94.50 71 ASN A C 1
ATOM 531 O O . ASN A 1 71 ? 1.590 12.735 11.269 1.00 94.50 71 ASN A O 1
ATOM 535 N N . LYS A 1 72 ? 2.418 10.672 11.556 1.00 93.81 72 LYS A N 1
ATOM 536 C CA . LYS A 1 72 ? 3.825 11.087 11.606 1.00 93.81 72 LYS A CA 1
ATOM 537 C C . LYS A 1 72 ? 4.318 11.658 10.279 1.00 93.81 72 LYS A C 1
ATOM 539 O O . LYS A 1 72 ? 4.905 12.734 10.255 1.00 93.81 72 LYS A O 1
ATOM 544 N N . ASN A 1 73 ? 4.089 10.922 9.190 1.00 92.44 73 ASN A N 1
ATOM 545 C CA . ASN A 1 73 ? 4.551 11.287 7.845 1.00 92.44 73 ASN A CA 1
ATOM 546 C C . ASN A 1 73 ? 3.384 11.6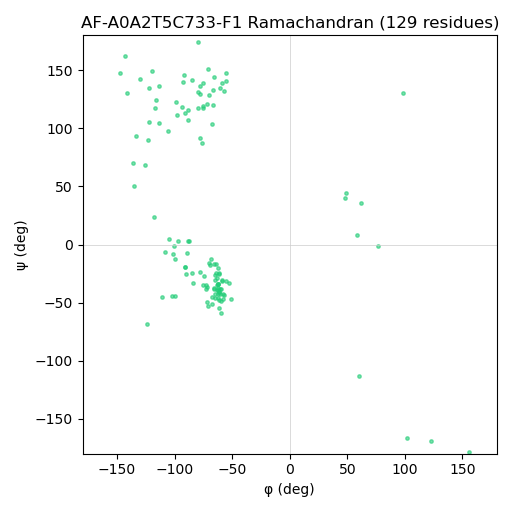62 6.924 1.00 92.44 73 ASN A C 1
ATOM 548 O O . ASN A 1 73 ? 3.449 12.657 6.208 1.00 92.44 73 ASN A O 1
ATOM 552 N N . VAL A 1 74 ? 2.314 10.866 6.951 1.00 92.00 74 VAL A N 1
ATOM 553 C CA . VAL A 1 74 ? 1.089 11.074 6.172 1.00 92.00 74 VAL A CA 1
ATOM 554 C C . VAL A 1 74 ? -0.077 11.165 7.147 1.00 92.00 74 VAL A C 1
ATOM 556 O O . VAL A 1 74 ? -0.163 10.374 8.086 1.00 92.00 74 VAL A O 1
ATOM 559 N N . HIS A 1 75 ? -0.956 12.145 6.940 1.00 93.94 75 HIS A N 1
ATOM 560 C CA . HIS A 1 75 ? -2.163 12.289 7.746 1.00 93.94 75 HIS A CA 1
ATOM 561 C C . HIS A 1 75 ? -3.144 11.153 7.435 1.00 93.94 75 HIS A C 1
ATOM 563 O O . HIS A 1 75 ? -3.460 10.910 6.273 1.00 93.94 75 HIS A O 1
ATOM 569 N N . ALA A 1 76 ? -3.622 10.472 8.473 1.00 96.50 76 ALA A N 1
ATOM 570 C CA . ALA A 1 76 ? -4.667 9.468 8.383 1.00 96.50 76 ALA A CA 1
ATOM 571 C C . ALA A 1 76 ? -6.028 10.118 8.661 1.00 96.50 76 ALA A C 1
ATOM 573 O O . ALA A 1 76 ? -6.271 10.589 9.773 1.00 96.50 76 ALA A O 1
ATOM 574 N N . ASP A 1 77 ? -6.933 10.091 7.680 1.00 97.88 77 ASP A N 1
ATOM 575 C CA . ASP A 1 77 ? -8.331 10.488 7.881 1.00 97.88 77 ASP A CA 1
ATOM 576 C C . ASP A 1 77 ? -9.031 9.552 8.878 1.00 97.88 77 ASP A C 1
ATOM 578 O O . ASP A 1 77 ? -9.881 9.984 9.656 1.00 97.88 77 ASP A O 1
ATOM 582 N N . VAL A 1 78 ? -8.674 8.261 8.855 1.00 97.50 78 VAL A N 1
ATOM 583 C CA . VAL A 1 78 ? -9.201 7.244 9.774 1.00 97.50 78 VAL A CA 1
ATOM 584 C C . VAL A 1 78 ? -8.047 6.397 10.327 1.00 97.50 78 VAL A C 1
ATOM 586 O O . VAL A 1 78 ? -7.647 5.411 9.698 1.00 97.50 78 VAL A O 1
ATOM 589 N N . PRO A 1 79 ? -7.485 6.752 11.496 1.00 97.50 79 PRO A N 1
ATOM 590 C CA . PRO A 1 79 ? -6.498 5.918 12.171 1.00 97.50 79 PRO A CA 1
ATOM 591 C C . PRO A 1 79 ? -7.178 4.755 12.905 1.00 97.50 79 PRO A C 1
ATOM 593 O O . PRO A 1 79 ? -8.186 4.931 13.591 1.00 97.50 79 PRO A O 1
ATOM 596 N N . VAL A 1 80 ? -6.607 3.558 12.792 1.00 97.44 80 VAL A N 1
ATOM 597 C CA . VAL A 1 80 ? -7.050 2.346 13.490 1.00 97.44 80 VAL A CA 1
ATOM 598 C C . VAL A 1 80 ? -5.869 1.806 14.289 1.00 97.44 80 VAL A C 1
ATOM 600 O O . VAL A 1 80 ? -5.070 1.012 13.789 1.00 97.44 80 VAL A O 1
ATOM 603 N N . LEU A 1 81 ? -5.758 2.265 15.537 1.00 97.56 81 LEU A N 1
ATOM 604 C CA . LEU A 1 81 ? -4.699 1.848 16.449 1.00 97.56 81 LEU A CA 1
ATOM 605 C C . LEU A 1 81 ? -4.979 0.439 16.986 1.00 97.56 81 LEU A C 1
ATOM 607 O O . LEU A 1 81 ? -5.992 0.210 17.651 1.00 97.56 81 LEU A O 1
ATOM 611 N N . GLY A 1 82 ? -4.079 -0.505 16.724 1.00 96.75 82 GLY A N 1
ATOM 612 C CA . GLY A 1 82 ? -4.164 -1.855 17.268 1.00 96.75 82 GLY A CA 1
ATOM 613 C C . GLY A 1 82 ? -3.445 -2.912 16.439 1.00 96.75 82 GLY A C 1
ATOM 614 O O . GLY A 1 82 ? -2.825 -2.648 15.411 1.00 96.75 82 GLY A O 1
ATOM 615 N N . ASN A 1 83 ? -3.537 -4.157 16.898 1.00 97.81 83 ASN A N 1
ATOM 616 C CA . ASN A 1 83 ? -2.974 -5.292 16.185 1.00 97.81 83 ASN A CA 1
ATOM 617 C C . ASN A 1 83 ? -3.802 -5.603 14.931 1.00 97.81 83 ASN A C 1
ATOM 619 O O . ASN A 1 83 ? -4.982 -5.945 15.004 1.00 97.81 83 ASN A O 1
ATOM 623 N N . VAL A 1 84 ? -3.148 -5.545 13.774 1.00 97.06 84 VAL A N 1
ATOM 624 C CA . VAL A 1 84 ? -3.779 -5.772 12.471 1.00 97.06 84 VAL A CA 1
ATOM 625 C C . VAL A 1 84 ? -4.368 -7.171 12.301 1.00 97.06 84 VAL A C 1
ATOM 627 O O . VAL A 1 84 ? -5.318 -7.350 11.542 1.00 97.06 84 VAL A O 1
ATOM 630 N N . LYS A 1 85 ? -3.845 -8.166 13.030 1.00 96.69 85 LYS A N 1
ATOM 631 C CA . LYS A 1 85 ? -4.405 -9.526 13.037 1.00 96.69 85 LYS A CA 1
ATOM 632 C C . LYS A 1 85 ? -5.817 -9.571 13.618 1.00 96.69 85 LYS A C 1
ATOM 634 O O . LYS A 1 85 ? -6.565 -10.477 13.271 1.00 96.69 85 LYS A O 1
ATOM 639 N N . ASP A 1 86 ? -6.159 -8.595 14.453 1.00 97.38 86 ASP A N 1
ATOM 640 C CA . ASP A 1 86 ? -7.461 -8.484 15.099 1.00 97.38 86 ASP A CA 1
ATOM 641 C C . ASP A 1 86 ? -8.346 -7.475 14.348 1.00 97.38 86 ASP A C 1
ATOM 643 O O . ASP A 1 86 ? -9.505 -7.760 14.050 1.00 97.38 86 ASP A O 1
ATOM 647 N N . SER A 1 87 ? -7.796 -6.315 13.967 1.00 96.88 87 SER A N 1
ATOM 648 C CA . SER A 1 87 ? -8.578 -5.238 13.344 1.00 96.88 87 SER A CA 1
ATOM 649 C C . SER A 1 87 ? -8.954 -5.495 11.882 1.00 96.88 87 SER A C 1
ATOM 651 O O . SER A 1 87 ? -10.053 -5.120 11.469 1.00 96.88 87 SER A O 1
ATOM 653 N N . LEU A 1 88 ? -8.096 -6.153 11.092 1.00 96.44 88 LEU A N 1
ATOM 654 C CA . LEU A 1 88 ? -8.383 -6.411 9.680 1.00 96.44 88 LEU A CA 1
ATOM 655 C C . LEU A 1 88 ? -9.588 -7.355 9.486 1.00 96.44 88 LEU A C 1
ATOM 657 O O . LEU A 1 88 ? -10.463 -6.987 8.703 1.00 96.44 88 LEU A O 1
ATOM 661 N N . PRO A 1 89 ? -9.719 -8.495 10.202 1.00 97.12 89 PRO A N 1
ATOM 662 C CA . PRO A 1 89 ? -10.928 -9.324 10.139 1.00 97.12 89 PRO A CA 1
ATOM 663 C C . PRO A 1 89 ? -12.210 -8.570 10.516 1.00 97.12 89 PRO A C 1
ATOM 665 O O . PRO A 1 89 ? -13.215 -8.658 9.817 1.00 97.12 89 PRO A O 1
ATOM 668 N N . MET A 1 90 ? -12.168 -7.760 11.579 1.00 96.06 90 MET A N 1
ATOM 669 C CA . MET A 1 90 ? -13.327 -6.964 12.008 1.00 96.06 90 MET A CA 1
ATOM 670 C C . MET A 1 90 ? -13.765 -5.949 10.945 1.00 96.06 90 MET A C 1
ATOM 672 O O . MET A 1 90 ? -14.954 -5.639 10.831 1.00 96.06 90 MET A O 1
ATOM 676 N N . LEU A 1 91 ? -12.806 -5.404 10.189 1.00 94.69 91 LEU A N 1
ATOM 677 C CA . LEU A 1 91 ? -13.081 -4.512 9.071 1.00 94.69 91 LEU A CA 1
ATOM 678 C C . LEU A 1 91 ? -13.679 -5.286 7.892 1.00 94.69 91 LEU A C 1
ATOM 680 O O . LEU A 1 91 ? -14.718 -4.883 7.376 1.00 94.69 91 LEU A O 1
ATOM 684 N N . THR A 1 92 ? -13.066 -6.399 7.479 1.00 94.75 92 THR A N 1
ATOM 685 C CA . THR A 1 92 ? -13.516 -7.166 6.306 1.00 94.75 92 THR A CA 1
ATOM 686 C C . THR A 1 92 ? -14.904 -7.776 6.492 1.00 94.75 92 THR A C 1
ATOM 688 O O . THR A 1 92 ? -15.655 -7.833 5.524 1.00 94.75 92 THR A O 1
ATOM 691 N N . GLU A 1 93 ? -15.302 -8.128 7.718 1.00 96.44 93 GLU A N 1
ATOM 692 C CA . GLU A 1 93 ? -16.672 -8.562 8.048 1.00 96.44 93 GLU A CA 1
ATOM 693 C C . GLU A 1 93 ? -17.743 -7.492 7.780 1.00 96.44 93 GLU A C 1
ATOM 695 O O . GLU A 1 93 ? -18.918 -7.813 7.602 1.00 96.44 93 GLU A O 1
ATOM 700 N N . LYS A 1 94 ? -17.360 -6.211 7.776 1.00 95.50 94 LYS A N 1
ATOM 701 C CA . LYS A 1 94 ? -18.273 -5.075 7.579 1.00 95.50 94 LYS A CA 1
ATOM 702 C C . LYS A 1 94 ? -18.254 -4.535 6.153 1.00 95.50 94 LYS A C 1
ATOM 704 O O . LYS A 1 94 ? -19.111 -3.725 5.801 1.00 95.50 94 LYS A O 1
ATOM 709 N N . VAL A 1 95 ? -17.281 -4.946 5.345 1.00 95.12 95 VAL A N 1
ATOM 710 C CA . VAL A 1 95 ? -17.150 -4.494 3.961 1.00 95.12 95 VAL A CA 1
ATOM 711 C C . VAL A 1 95 ? -18.121 -5.272 3.083 1.00 95.12 95 VAL A C 1
ATOM 713 O O . VAL A 1 95 ? -18.180 -6.498 3.110 1.00 95.12 95 VAL A O 1
ATOM 716 N N . THR A 1 96 ? -18.878 -4.548 2.263 1.00 95.69 96 THR A N 1
ATOM 717 C CA . THR A 1 96 ? -19.666 -5.173 1.198 1.00 95.69 96 THR A CA 1
ATOM 718 C C . THR A 1 96 ? -18.737 -5.519 0.042 1.00 95.69 96 THR A C 1
ATOM 720 O O . THR A 1 96 ? -17.975 -4.667 -0.413 1.00 95.69 96 THR A O 1
ATOM 723 N N . THR A 1 97 ? -18.791 -6.763 -0.436 1.00 94.56 97 THR A N 1
ATOM 724 C CA . THR A 1 97 ? -18.011 -7.188 -1.602 1.00 94.56 97 THR A CA 1
ATOM 725 C C . THR A 1 97 ? -18.341 -6.315 -2.808 1.00 94.56 97 THR A C 1
ATOM 727 O O . THR A 1 97 ? -19.509 -6.101 -3.127 1.00 94.56 97 THR A O 1
ATOM 730 N N . ASN A 1 98 ? -17.303 -5.833 -3.485 1.00 93.69 98 ASN A N 1
ATOM 731 C CA . ASN A 1 98 ? -17.417 -5.023 -4.687 1.00 93.69 98 ASN A CA 1
ATOM 732 C C . ASN A 1 98 ? -16.294 -5.386 -5.668 1.00 93.69 98 ASN A C 1
ATOM 734 O O . ASN A 1 98 ? -15.299 -5.998 -5.268 1.00 93.69 98 ASN A O 1
ATOM 738 N N . THR A 1 99 ? -16.443 -5.013 -6.937 1.00 94.69 99 THR A N 1
ATOM 739 C CA . THR A 1 99 ? -15.395 -5.166 -7.952 1.00 94.69 99 THR A CA 1
ATOM 740 C C . THR A 1 99 ? -15.009 -3.812 -8.528 1.00 94.69 99 THR A C 1
ATOM 742 O O . THR A 1 99 ? -15.807 -2.880 -8.602 1.00 94.69 99 THR A O 1
ATOM 745 N N . HIS A 1 100 ? -13.744 -3.701 -8.920 1.00 96.00 100 HIS A N 1
ATOM 746 C CA . HIS A 1 100 ? -13.166 -2.483 -9.480 1.00 96.00 100 HIS A CA 1
ATOM 747 C C . HIS A 1 100 ? -12.323 -2.844 -10.705 1.00 96.00 100 HIS A C 1
ATOM 749 O O . HIS A 1 100 ? -11.150 -2.490 -10.800 1.00 96.00 100 HIS A O 1
ATOM 755 N N . ASP A 1 101 ? -12.909 -3.610 -11.626 1.00 97.12 101 ASP A N 1
ATOM 756 C CA . ASP A 1 101 ? -12.190 -4.197 -12.762 1.00 97.12 101 ASP A CA 1
ATOM 757 C C . ASP A 1 101 ? -11.571 -3.130 -13.672 1.00 97.12 101 ASP A C 1
ATOM 759 O O . ASP A 1 101 ? -10.429 -3.274 -14.104 1.00 97.12 101 ASP A O 1
ATOM 763 N N . GLU A 1 102 ? -12.277 -2.015 -13.886 1.00 97.69 102 GLU A N 1
ATOM 764 C CA . GLU A 1 102 ? -11.756 -0.871 -14.642 1.00 97.69 102 GLU A CA 1
ATOM 765 C C . GLU A 1 102 ? -10.516 -0.265 -13.979 1.00 97.69 102 GLU A C 1
ATOM 767 O O . GLU A 1 102 ? -9.547 0.051 -14.665 1.00 97.69 102 GLU A O 1
ATOM 772 N N . TRP A 1 103 ? -10.513 -0.142 -12.648 1.00 97.38 103 TRP A N 1
ATOM 773 C CA . TRP A 1 103 ? -9.363 0.357 -11.893 1.00 97.38 103 TRP A CA 1
ATOM 774 C C . TRP A 1 103 ? -8.190 -0.625 -11.953 1.00 97.38 103 TRP A C 1
ATOM 776 O O . TRP A 1 103 ? -7.062 -0.227 -12.246 1.00 97.38 103 TRP A O 1
ATOM 786 N N . LEU A 1 104 ? -8.454 -1.923 -11.765 1.00 97.31 104 LEU A N 1
ATOM 787 C CA . LEU A 1 104 ? -7.445 -2.981 -11.871 1.00 97.31 104 LEU A CA 1
ATOM 788 C C . LEU A 1 104 ? -6.805 -3.031 -13.261 1.00 97.31 104 LEU A C 1
ATOM 790 O O . LEU A 1 104 ? -5.592 -3.228 -13.379 1.00 97.31 104 LEU A O 1
ATOM 794 N N . GLU A 1 105 ? -7.586 -2.815 -14.318 1.00 97.81 105 GLU A N 1
ATOM 795 C CA . GLU A 1 105 ? -7.067 -2.788 -15.682 1.00 97.81 105 GLU A CA 1
ATOM 796 C C . GLU A 1 105 ? -6.062 -1.649 -15.895 1.00 97.81 105 GLU A C 1
ATOM 798 O O . GLU A 1 105 ? -5.105 -1.811 -16.652 1.00 97.81 105 GLU A O 1
ATOM 803 N N . GLN A 1 106 ? -6.178 -0.533 -15.170 1.00 97.81 106 GLN A N 1
ATOM 804 C CA . GLN A 1 106 ? -5.187 0.541 -15.251 1.00 97.81 106 GLN A CA 1
ATOM 805 C C . GLN A 1 106 ? -3.812 0.112 -14.722 1.00 97.81 106 GLN A C 1
ATOM 807 O O . GLN A 1 106 ? -2.792 0.470 -15.314 1.00 97.81 106 GLN A O 1
ATOM 812 N N . PHE A 1 107 ? -3.758 -0.692 -13.654 1.00 97.75 107 PHE A N 1
ATOM 813 C CA . PHE A 1 107 ? -2.495 -1.272 -13.178 1.00 97.75 107 PHE A CA 1
ATOM 814 C C . PHE A 1 107 ? -1.917 -2.241 -14.205 1.00 97.75 107 PHE A C 1
ATOM 816 O O . PHE A 1 107 ? -0.720 -2.199 -14.489 1.00 97.75 107 PHE A O 1
ATOM 823 N N . ARG A 1 108 ? -2.768 -3.082 -14.806 1.00 97.25 108 ARG A N 1
ATOM 824 C CA . ARG A 1 108 ? -2.362 -4.029 -15.857 1.00 97.25 108 ARG A CA 1
ATOM 825 C C . ARG A 1 108 ? -1.829 -3.302 -17.090 1.00 97.25 108 ARG A C 1
ATOM 827 O O . ARG A 1 108 ? -0.828 -3.728 -17.661 1.00 97.25 108 ARG A O 1
ATOM 834 N N . ALA A 1 109 ? -2.433 -2.178 -17.468 1.00 97.94 109 ALA A N 1
ATOM 835 C CA . ALA A 1 109 ? -1.946 -1.320 -18.542 1.00 97.94 109 ALA A CA 1
ATOM 836 C C . ALA A 1 109 ? -0.557 -0.746 -18.240 1.00 97.94 109 ALA A C 1
ATOM 838 O O . ALA A 1 109 ? 0.333 -0.835 -19.087 1.00 97.94 109 ALA A O 1
ATOM 839 N N . CYS A 1 110 ? -0.337 -0.229 -17.028 1.00 97.56 110 CYS A N 1
ATOM 840 C CA . CYS A 1 110 ? 0.987 0.220 -16.600 1.00 97.56 110 CYS A CA 1
ATOM 841 C C . CYS A 1 110 ? 2.010 -0.923 -16.602 1.00 97.56 110 CYS A C 1
ATOM 843 O O . CYS A 1 110 ? 3.137 -0.725 -17.053 1.00 97.56 110 CYS A O 1
ATOM 845 N N . TYR A 1 111 ? 1.621 -2.121 -16.158 1.00 96.81 111 TYR A N 1
ATOM 846 C CA . TYR A 1 111 ? 2.494 -3.292 -16.184 1.00 96.81 111 TYR A CA 1
ATOM 847 C C . TYR A 1 111 ? 2.899 -3.682 -17.609 1.00 96.81 111 TYR A C 1
ATOM 849 O O . TYR A 1 111 ? 4.073 -3.935 -17.847 1.00 96.81 111 TYR A O 1
ATOM 857 N N . ARG A 1 112 ? 1.976 -3.665 -18.582 1.00 97.50 112 ARG A N 1
ATOM 858 C CA . ARG A 1 112 ? 2.317 -3.912 -19.998 1.00 97.50 112 ARG A CA 1
ATOM 859 C C . ARG A 1 112 ? 3.361 -2.916 -20.509 1.00 97.50 112 ARG A C 1
ATOM 861 O O . ARG A 1 112 ? 4.332 -3.318 -21.139 1.00 97.50 112 ARG A O 1
ATOM 868 N N . ILE A 1 113 ? 3.213 -1.633 -20.167 1.00 97.00 113 ILE A N 1
ATOM 869 C CA . ILE A 1 113 ? 4.195 -0.595 -20.519 1.00 97.00 113 ILE A CA 1
ATOM 870 C C . ILE A 1 113 ? 5.563 -0.891 -19.890 1.00 97.00 113 ILE A C 1
ATOM 872 O O . ILE A 1 113 ? 6.580 -0.814 -20.580 1.00 97.00 113 ILE A O 1
ATOM 876 N N . GLU A 1 114 ? 5.600 -1.213 -18.595 1.00 96.12 114 GLU A N 1
ATOM 877 C CA . GLU A 1 114 ? 6.832 -1.575 -17.881 1.00 96.12 114 GLU A CA 1
ATOM 878 C C . GLU A 1 114 ? 7.485 -2.818 -18.496 1.00 96.12 114 GLU A C 1
ATOM 880 O O . GLU A 1 114 ? 8.697 -2.837 -18.732 1.00 96.12 114 GLU A O 1
ATOM 885 N N . TYR A 1 115 ? 6.676 -3.822 -18.829 1.00 95.94 115 TYR A N 1
ATOM 886 C CA . TYR A 1 115 ? 7.132 -5.059 -19.433 1.00 95.94 115 TYR A CA 1
ATOM 887 C C . TYR A 1 115 ? 7.794 -4.811 -20.788 1.00 95.94 115 TYR A C 1
ATOM 889 O O . TYR A 1 115 ? 8.961 -5.147 -20.976 1.00 95.94 115 TYR A O 1
ATOM 897 N N . ASP A 1 116 ? 7.091 -4.149 -21.705 1.00 95.62 116 ASP A N 1
ATOM 898 C CA . ASP A 1 116 ? 7.574 -3.918 -23.067 1.00 95.62 116 ASP A CA 1
ATOM 899 C C . ASP A 1 116 ? 8.810 -3.010 -23.100 1.00 95.62 116 ASP A C 1
ATOM 901 O O . ASP A 1 116 ? 9.728 -3.192 -23.909 1.00 95.62 116 ASP A O 1
ATOM 905 N N . ARG A 1 117 ? 8.843 -1.992 -22.231 1.00 93.94 117 ARG A N 1
ATOM 906 C CA . ARG A 1 117 ? 9.906 -0.980 -22.253 1.00 93.94 117 ARG A CA 1
ATOM 907 C C . ARG A 1 117 ? 11.155 -1.399 -21.501 1.00 93.94 117 ARG A C 1
ATOM 909 O O . ARG A 1 117 ? 12.232 -0.973 -21.926 1.00 93.94 117 ARG A O 1
ATOM 916 N N . ILE A 1 118 ? 11.001 -2.165 -20.421 1.00 92.62 118 ILE A N 1
ATOM 917 C CA . ILE A 1 118 ? 12.061 -2.453 -19.451 1.00 92.62 118 ILE A CA 1
ATOM 918 C C . ILE A 1 118 ? 12.242 -3.966 -19.316 1.00 92.62 118 ILE A C 1
ATOM 920 O O . ILE A 1 118 ? 13.249 -4.494 -19.780 1.00 92.62 118 ILE A O 1
ATOM 924 N N . ILE A 1 119 ? 11.262 -4.677 -18.748 1.00 92.44 119 ILE A N 1
ATOM 925 C CA . ILE A 1 119 ? 11.439 -6.078 -18.321 1.00 92.44 119 ILE A CA 1
ATOM 926 C C . ILE A 1 119 ? 11.831 -6.982 -19.495 1.00 92.44 119 ILE A C 1
ATOM 928 O O . ILE A 1 119 ? 12.799 -7.727 -19.402 1.00 92.44 119 ILE A O 1
ATOM 932 N N . ASN A 1 120 ? 11.123 -6.897 -20.622 1.00 93.25 120 ASN A N 1
ATOM 933 C CA . ASN A 1 120 ? 11.376 -7.739 -21.788 1.00 93.25 120 ASN A CA 1
ATOM 934 C C . ASN A 1 120 ? 12.782 -7.519 -22.368 1.00 93.25 120 ASN A C 1
ATOM 936 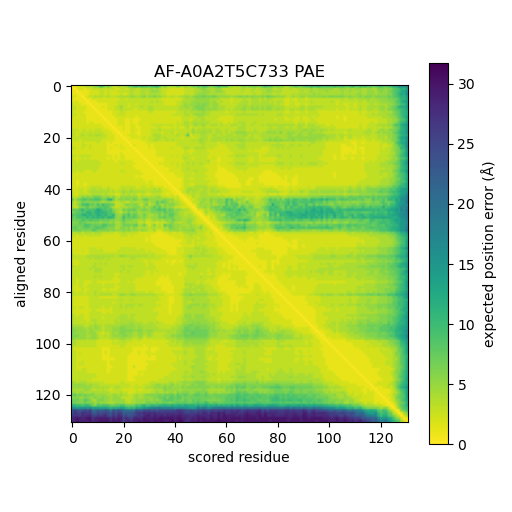O O . ASN A 1 120 ? 13.442 -8.469 -22.774 1.00 93.25 120 ASN A O 1
ATOM 940 N N . LYS A 1 121 ? 13.269 -6.274 -22.374 1.00 91.25 121 LYS A N 1
ATOM 941 C CA . LYS A 1 121 ? 14.607 -5.951 -22.892 1.00 91.25 121 LYS A CA 1
ATOM 942 C C . LYS A 1 121 ? 15.720 -6.443 -21.973 1.00 91.25 121 LYS A C 1
ATOM 944 O O . LYS A 1 121 ? 16.753 -6.874 -22.471 1.00 91.25 121 LYS A O 1
ATOM 949 N N . GLU A 1 122 ? 15.504 -6.385 -20.662 1.00 90.00 122 GLU A N 1
ATOM 950 C CA . GLU A 1 122 ? 16.453 -6.880 -19.657 1.00 90.00 122 GLU A CA 1
ATOM 951 C C . GLU A 1 122 ? 16.489 -8.414 -19.609 1.00 90.00 122 GLU A C 1
ATOM 953 O O . GLU A 1 122 ? 17.557 -9.008 -19.480 1.00 90.00 122 GLU A O 1
ATOM 958 N N . LEU A 1 123 ? 15.334 -9.075 -19.758 1.00 90.31 123 LEU A N 1
ATOM 959 C CA . LEU A 1 123 ? 15.250 -10.539 -19.805 1.00 90.31 123 LEU A CA 1
ATOM 960 C C . LEU A 1 123 ? 15.793 -11.119 -21.117 1.00 90.31 123 LEU A C 1
ATOM 962 O O . LEU A 1 123 ? 16.395 -12.193 -21.111 1.00 90.31 123 LEU A O 1
ATOM 966 N N . TYR A 1 124 ? 15.601 -10.411 -22.232 1.00 90.62 124 TYR A N 1
ATOM 967 C CA . TYR A 1 124 ? 16.026 -10.837 -23.566 1.00 90.62 124 TYR A CA 1
ATOM 968 C C . TYR A 1 124 ? 16.901 -9.765 -24.230 1.00 90.62 124 TYR A C 1
ATOM 970 O O . TYR A 1 124 ? 16.493 -9.138 -25.215 1.00 90.62 124 TYR A O 1
ATOM 978 N N . PRO A 1 125 ? 18.118 -9.531 -23.711 1.00 85.25 125 PRO A N 1
ATOM 979 C CA . PRO A 1 125 ? 18.986 -8.491 -24.229 1.00 85.25 125 PRO A CA 1
ATOM 980 C C . PRO A 1 125 ? 19.438 -8.841 -25.646 1.00 85.25 125 PRO A C 1
ATOM 982 O O . PRO A 1 125 ? 20.115 -9.844 -25.884 1.00 85.25 125 PRO A O 1
ATOM 985 N N . ILE A 1 126 ? 19.111 -7.974 -26.602 1.00 81.38 126 ILE A N 1
ATOM 986 C CA . ILE A 1 126 ? 19.644 -8.061 -27.960 1.00 81.38 126 ILE A CA 1
ATOM 987 C C . ILE A 1 126 ? 21.080 -7.533 -27.902 1.00 81.38 126 ILE A C 1
ATOM 989 O O . ILE A 1 126 ? 21.328 -6.341 -28.073 1.00 81.38 126 ILE A O 1
ATOM 993 N N . LYS A 1 127 ? 22.049 -8.405 -27.599 1.00 69.75 127 LYS A N 1
ATOM 994 C CA . LYS A 1 127 ? 23.466 -8.048 -27.733 1.00 69.75 127 LYS A CA 1
ATOM 995 C C . LYS A 1 127 ? 23.803 -7.875 -29.211 1.00 69.75 127 LYS A C 1
ATOM 997 O O . LYS A 1 127 ? 24.028 -8.855 -29.918 1.00 69.75 127 LYS A O 1
ATOM 1002 N N . THR A 1 128 ? 23.923 -6.635 -29.666 1.00 62.59 128 THR A N 1
ATOM 1003 C CA . THR A 1 128 ? 24.696 -6.323 -30.870 1.00 62.59 128 THR A CA 1
ATOM 1004 C C . THR A 1 128 ? 26.181 -6.340 -30.493 1.00 62.59 128 THR A C 1
ATOM 1006 O O . THR A 1 128 ? 26.727 -5.334 -30.054 1.00 62.59 128 THR A O 1
ATOM 1009 N N . GLY A 1 129 ? 26.824 -7.502 -30.637 1.00 58.22 129 GLY A N 1
ATOM 1010 C CA . GLY A 1 129 ? 28.285 -7.636 -30.595 1.00 58.22 129 GLY A CA 1
ATOM 1011 C C . GLY A 1 129 ? 28.892 -8.096 -29.264 1.00 58.22 129 GLY A C 1
ATOM 1012 O O . GLY A 1 129 ? 28.629 -7.556 -28.192 1.00 58.22 129 GLY A O 1
ATOM 1013 N N . LEU A 1 130 ? 29.751 -9.108 -29.373 1.00 59.03 130 LEU A N 1
ATOM 1014 C CA . LEU A 1 130 ? 30.747 -9.535 -28.390 1.00 59.03 130 LEU A CA 1
ATOM 1015 C C . LEU A 1 130 ? 32.030 -9.818 -29.193 1.00 59.03 130 LEU A C 1
ATOM 1017 O O . LEU A 1 130 ? 32.378 -10.969 -29.430 1.00 59.03 130 LEU A O 1
ATOM 1021 N N . THR A 1 131 ? 32.658 -8.759 -29.703 1.00 49.41 131 THR A N 1
ATOM 1022 C CA . THR A 1 131 ? 34.005 -8.758 -30.304 1.00 49.41 131 THR A CA 1
ATOM 1023 C C . THR A 1 131 ? 34.617 -7.388 -30.119 1.00 49.41 131 THR A C 1
ATOM 1025 O O . THR A 1 131 ? 33.923 -6.420 -30.509 1.00 49.41 131 THR A O 1
#

Radius of gyration: 17.44 Å; Cα contacts (8 Å, |Δi|>4): 150; chains: 1; bounding box: 54×32×49 Å

Nearest PDB structures (foldseek):
  6lpi-assembly1_A  TM=9.597E-01  e=2.291E-09  Escherichia coli K-12
  6lpi-assembly3_C  TM=9.368E-01  e=7.518E-09  Escherichia coli K-12
  6lpi-assembly4_D  TM=9.590E-01  e=1.203E-07  Escherichia coli K-12
  6lpi-assembly2_B  TM=9.385E-01  e=2.836E-07  Escherichia coli K-12
  8i08-assembly2_C  TM=8.470E-01  e=7.146E-07  Escherichia coli K-12

Solvent-accessible surface area (backbone atoms only — not comparable to full-atom values): 7945 Å² total; per-residue (Å²): 107,94,64,68,75,79,55,60,85,82,40,94,84,56,71,71,44,57,28,84,88,33,39,66,22,35,55,54,48,55,43,71,28,63,65,42,79,39,75,75,63,71,67,48,58,64,54,42,62,58,62,91,68,42,32,76,70,32,46,27,36,36,36,30,67,52,73,82,54,58,57,64,72,55,75,43,80,44,71,43,81,37,60,60,88,60,52,50,57,64,49,56,76,71,54,77,90,80,86,56,66,76,62,54,48,53,43,52,52,36,43,51,52,46,34,68,72,44,50,51,46,71,77,56,63,83,75,87,76,93,128

Sequence (131 aa):
LLGLSALPTDHPLNVGMLGMHGNYGPNIKTNEADLIIAIGMRFDDRVTGNLSSYATNAKVIHLEIDDAEINKNVHADVPVLGNVKDSLPMLTEKVTTNTHDEWLEQFRACYRIEYDRIINKELYPIKTGLT

Foldseek 3Di:
DVCPPVDDCPPLQDLWDAFPPIAQLNPVLQLVEQEDEAAQDLCDCRRQVDLVSGNPNHAYEHEHQDPCSAPPRDHHPHYHHRDSVPVVVVVVVPDDDDDDVVSSVSSVVSVVVCCVPPVVCVVPPPDPDDD